Protein AF-A0A679JBY0-F1 (afdb_monomer)

Foldseek 3Di:
DDDDDDDDDDDPDDDPPPPDDFDKDWDWDQDPPDPVSPWI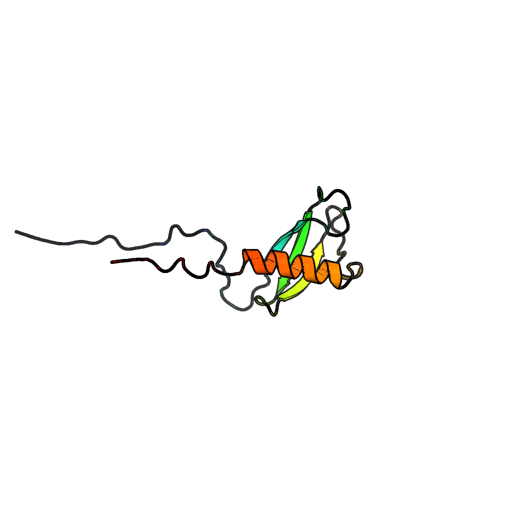WIWIWDDAPPPIGTDFTQTPVRDGCVVVDDPVRVVVVSVVVNVVRPDPPPPPPPDD

Nearest PDB structures (foldseek):
  1xqs-assembly2_D  TM=4.037E-01  e=4.587E+00  Homo sapiens
  6tlj-assembly1_A  TM=2.339E-01  e=4.587E+00  Homo sapiens
  5g04-assembly1_A  TM=2.114E-01  e=8.422E+00  Homo sapiens

Organism: NCBI:txid570505

pLDDT: mean 70.4, std 17.91, range [37.69, 90.19]

Structure (mmCIF, N/CA/C/O backbone):
data_AF-A0A679JBY0-F1
#
_entry.id   AF-A0A679JBY0-F1
#
loop_
_atom_site.group_PDB
_atom_site.id
_atom_site.type_symbol
_atom_site.label_atom_id
_atom_site.label_alt_id
_atom_site.label_comp_id
_atom_site.label_asym_id
_atom_site.label_entity_id
_atom_site.label_seq_id
_atom_site.pdbx_PDB_ins_code
_atom_site.Cartn_x
_atom_site.Cartn_y
_atom_site.Cartn_z
_atom_site.occupancy
_atom_site.B_iso_or_equiv
_atom_site.auth_seq_id
_atom_site.auth_comp_id
_atom_site.auth_asym_id
_atom_site.auth_atom_id
_atom_site.pdbx_PDB_model_num
ATOM 1 N N . MET A 1 1 ? -59.405 12.143 18.187 1.00 37.69 1 MET A N 1
ATOM 2 C CA . MET A 1 1 ? -59.465 10.670 18.297 1.00 37.69 1 MET A CA 1
ATOM 3 C C . MET A 1 1 ? -58.449 10.061 17.350 1.00 37.69 1 MET A C 1
ATOM 5 O O . MET A 1 1 ? -58.578 10.325 16.168 1.00 37.69 1 MET A O 1
ATOM 9 N N . LYS A 1 2 ? -57.540 9.243 17.912 1.00 45.38 2 LYS A N 1
ATOM 10 C CA . LYS A 1 2 ? -56.675 8.214 17.290 1.00 45.38 2 LYS A CA 1
ATOM 11 C C . LYS A 1 2 ? -55.683 8.664 16.201 1.00 45.38 2 LYS A C 1
ATOM 13 O O . LYS A 1 2 ? -56.043 9.453 15.351 1.00 45.38 2 LYS A O 1
ATOM 18 N N . SER A 1 3 ? -54.474 8.135 16.047 1.00 42.50 3 SER A N 1
ATOM 19 C CA . SER A 1 3 ? -53.470 7.440 16.870 1.00 42.50 3 SER A CA 1
ATOM 20 C C . SER A 1 3 ? -52.251 7.280 15.937 1.00 42.50 3 SER A C 1
ATOM 22 O O . SER A 1 3 ? -52.435 7.033 14.752 1.00 42.50 3 SER A O 1
ATOM 24 N N . VAL A 1 4 ? -51.058 7.474 16.500 1.00 54.81 4 VAL A N 1
ATOM 25 C CA . VAL A 1 4 ? -49.703 6.988 16.145 1.00 54.81 4 VAL A CA 1
ATOM 26 C C . VAL A 1 4 ? -49.589 5.943 15.016 1.00 54.81 4 VAL A C 1
ATOM 28 O O . VAL A 1 4 ? -50.321 4.970 15.063 1.00 54.81 4 VAL A O 1
ATOM 31 N N . ASP A 1 5 ? -48.602 6.102 14.117 1.00 52.44 5 ASP A N 1
ATOM 32 C CA . ASP A 1 5 ? -47.648 5.054 13.657 1.00 52.44 5 ASP A CA 1
ATOM 33 C C . ASP A 1 5 ? -46.605 5.702 12.713 1.00 52.44 5 ASP A C 1
ATOM 35 O O . ASP A 1 5 ? -46.949 6.249 11.668 1.00 52.44 5 ASP A O 1
ATOM 39 N N . ARG A 1 6 ? -45.378 5.989 13.174 1.00 59.59 6 ARG A N 1
ATOM 40 C CA . ARG A 1 6 ? -44.167 5.144 13.058 1.00 59.59 6 ARG A CA 1
ATOM 41 C C . ARG A 1 6 ? -43.941 4.531 11.666 1.00 59.59 6 ARG A C 1
ATOM 43 O O . ARG A 1 6 ? -44.596 3.581 11.260 1.00 59.59 6 ARG A O 1
ATOM 50 N N . LYS A 1 7 ? -42.946 5.086 10.975 1.00 52.22 7 LYS A N 1
ATOM 51 C CA . LYS A 1 7 ? -41.953 4.339 10.193 1.00 52.22 7 LYS A CA 1
ATOM 52 C C . LYS A 1 7 ? -40.605 4.884 10.677 1.00 52.22 7 LYS A C 1
ATOM 54 O O . LYS A 1 7 ? -40.325 6.056 10.451 1.00 52.22 7 LYS A O 1
ATOM 59 N N . ASP A 1 8 ? -39.920 4.242 11.622 1.00 41.91 8 ASP A N 1
ATOM 60 C CA . ASP A 1 8 ? -39.056 3.068 11.394 1.00 41.91 8 ASP A CA 1
ATOM 61 C C . ASP A 1 8 ? -38.202 3.322 10.140 1.00 41.91 8 ASP A C 1
ATOM 63 O O . ASP A 1 8 ? -38.706 3.305 9.020 1.00 41.91 8 ASP A O 1
ATOM 67 N N . ALA A 1 9 ? -37.032 3.940 10.320 1.00 50.00 9 ALA A N 1
ATOM 68 C CA . ALA A 1 9 ? -35.760 3.235 10.499 1.00 50.00 9 ALA A CA 1
ATOM 69 C C . ALA A 1 9 ? -35.439 2.358 9.280 1.00 50.00 9 ALA A C 1
ATOM 71 O O . ALA A 1 9 ? -36.013 1.286 9.149 1.00 50.00 9 ALA A O 1
ATOM 72 N N . ASP A 1 10 ? -34.550 2.835 8.402 1.00 42.41 10 ASP A N 1
ATOM 73 C CA . ASP A 1 10 ? -33.327 2.094 8.065 1.00 42.41 10 ASP A CA 1
ATOM 74 C C . ASP A 1 10 ? -32.346 2.990 7.280 1.00 42.41 10 ASP A C 1
ATOM 76 O O . ASP A 1 10 ? -32.656 3.556 6.234 1.00 42.41 10 ASP A O 1
ATOM 80 N N . GLU A 1 11 ? -31.188 3.170 7.899 1.00 48.94 11 GLU A N 1
ATOM 81 C CA . GLU A 1 11 ? -29.913 3.744 7.468 1.00 48.94 11 GLU A CA 1
ATOM 82 C C . GLU A 1 11 ? -29.692 4.026 5.965 1.00 48.94 11 GLU A C 1
ATOM 84 O O . GLU A 1 11 ? -29.197 3.198 5.207 1.00 48.94 11 GLU A O 1
ATOM 89 N N . CYS A 1 12 ? -29.848 5.294 5.573 1.00 39.09 12 CY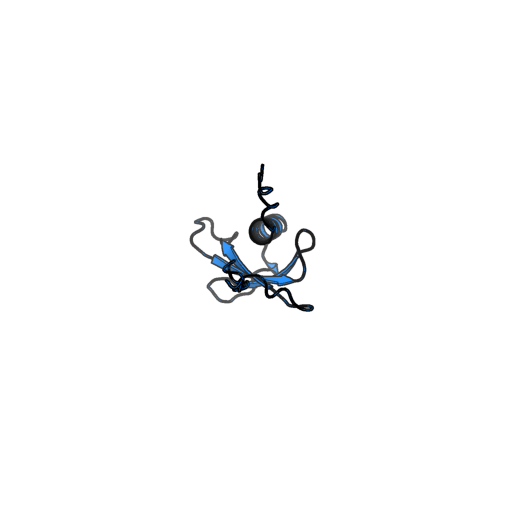S A N 1
ATOM 90 C CA . CYS A 1 12 ? -29.008 5.887 4.526 1.00 39.09 12 CYS A CA 1
ATOM 91 C C . CYS A 1 12 ? -27.698 6.392 5.158 1.00 39.09 12 CYS A C 1
ATOM 93 O O . CYS A 1 12 ? -27.484 7.596 5.292 1.00 39.09 12 CYS A O 1
ATOM 95 N N . PHE A 1 13 ? -26.833 5.468 5.577 1.00 38.38 13 PHE A N 1
ATOM 96 C CA . PHE A 1 13 ? -25.413 5.733 5.815 1.00 38.38 13 PHE A CA 1
ATOM 97 C C . PHE A 1 13 ? -24.607 4.753 4.953 1.00 38.38 13 PHE A C 1
ATOM 99 O O . PHE A 1 13 ? -24.869 3.558 4.927 1.00 38.38 13 PHE A O 1
ATOM 106 N N . SER A 1 14 ? -23.684 5.302 4.174 1.00 37.97 14 SER A N 1
ATOM 107 C CA . SER A 1 14 ? -22.997 4.701 3.027 1.00 37.97 14 SER A CA 1
ATOM 108 C C . SER A 1 14 ? -22.386 3.285 3.221 1.00 37.97 14 SER A C 1
ATOM 110 O O . SER A 1 14 ? -22.028 2.886 4.329 1.00 37.97 14 SER A O 1
ATOM 112 N N . PRO A 1 15 ? -22.184 2.532 2.118 1.00 39.97 15 PRO A N 1
ATOM 113 C CA . PRO A 1 15 ? -22.219 1.064 2.046 1.00 39.97 15 PRO A CA 1
ATOM 114 C C . PRO A 1 15 ? -20.897 0.336 2.374 1.00 39.97 15 PRO A C 1
ATOM 116 O O . PRO A 1 15 ? -20.633 -0.729 1.824 1.00 39.97 15 PRO A O 1
ATOM 119 N N . VAL A 1 16 ? -20.045 0.859 3.260 1.00 43.38 16 VAL A N 1
ATOM 120 C CA . VAL A 1 16 ? -18.711 0.251 3.509 1.00 43.38 16 VAL A CA 1
ATOM 121 C C . VAL A 1 16 ? -18.711 -0.753 4.674 1.00 43.38 16 VAL A C 1
ATOM 123 O O . VAL A 1 16 ? -17.729 -1.452 4.911 1.00 43.38 16 VAL A O 1
ATOM 126 N N . VAL A 1 17 ? -19.819 -0.912 5.406 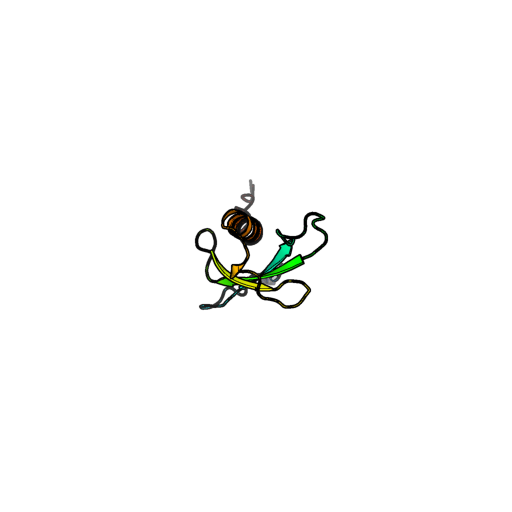1.00 47.25 17 VAL A N 1
ATOM 127 C CA . VA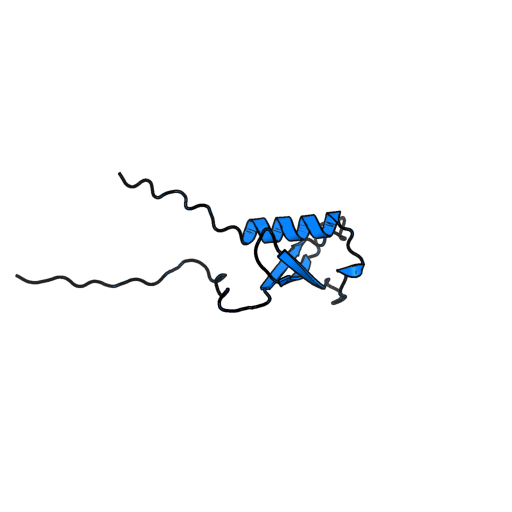L A 1 17 ? -19.879 -1.874 6.520 1.00 47.25 17 VAL A CA 1
ATOM 128 C C . VAL A 1 17 ? -20.474 -3.211 6.074 1.00 47.25 17 VAL A C 1
ATOM 130 O O . VAL A 1 17 ? -21.587 -3.573 6.438 1.00 47.25 17 VAL A O 1
ATOM 133 N N . MET A 1 18 ? -19.670 -4.012 5.373 1.00 40.72 18 MET A N 1
ATOM 134 C CA . MET A 1 18 ? -19.762 -5.476 5.465 1.00 40.72 18 MET A CA 1
ATOM 135 C C . MET A 1 18 ? -18.540 -6.059 6.186 1.00 40.72 18 MET A C 1
ATOM 137 O O . MET A 1 18 ? -18.023 -7.111 5.839 1.00 40.72 18 MET A O 1
ATOM 141 N N . ILE A 1 19 ? -18.115 -5.431 7.291 1.00 50.59 19 ILE A N 1
ATOM 142 C CA . ILE A 1 19 ? -17.277 -6.115 8.287 1.00 50.59 19 ILE A CA 1
ATOM 143 C C . ILE A 1 19 ? -18.172 -7.041 9.126 1.00 50.59 19 ILE A C 1
ATOM 145 O O . ILE A 1 19 ? -18.379 -6.828 10.323 1.00 50.59 19 ILE A O 1
ATOM 149 N N . ARG A 1 20 ? -18.747 -8.064 8.491 1.00 44.00 20 ARG A N 1
ATOM 150 C CA . ARG A 1 20 ? -19.395 -9.183 9.175 1.00 44.00 20 ARG A CA 1
ATOM 151 C C . ARG A 1 20 ? -18.570 -10.435 8.906 1.00 44.00 20 ARG A C 1
ATOM 153 O O . ARG A 1 20 ? -18.586 -10.959 7.804 1.00 44.00 20 ARG A O 1
ATOM 160 N N . SER A 1 21 ? -17.885 -10.886 9.958 1.00 48.25 21 SER A N 1
ATOM 161 C CA . SER A 1 21 ? -17.260 -12.209 10.085 1.00 48.25 21 SER A CA 1
ATOM 162 C C . SER A 1 21 ? -15.998 -12.432 9.231 1.00 48.25 21 SER A C 1
ATOM 164 O O . SER A 1 21 ? -16.077 -12.842 8.085 1.00 48.25 21 SER A O 1
ATOM 166 N N . THR A 1 22 ? -14.814 -12.197 9.818 1.00 55.09 22 THR A N 1
ATOM 167 C CA . THR A 1 22 ? -13.504 -12.709 9.331 1.00 55.09 22 THR A CA 1
ATOM 168 C C . THR A 1 22 ? -13.182 -12.476 7.840 1.00 55.09 22 THR A C 1
ATOM 170 O O . THR A 1 22 ? -12.699 -13.388 7.177 1.00 55.09 22 THR A O 1
ATOM 173 N N . GLY A 1 23 ? -13.471 -11.292 7.289 1.00 53.75 23 GLY A N 1
ATOM 174 C CA . GLY A 1 23 ? -13.365 -11.029 5.848 1.00 53.75 23 GLY A CA 1
ATOM 175 C C . GLY A 1 23 ? -12.222 -10.086 5.487 1.00 53.75 23 GLY A C 1
ATOM 176 O O . GLY A 1 23 ? -12.108 -9.014 6.080 1.00 53.75 23 GLY A O 1
ATOM 177 N N . MET A 1 24 ? -11.398 -10.496 4.519 1.00 68.25 24 MET A N 1
ATOM 178 C CA . MET A 1 24 ? -10.503 -9.614 3.761 1.00 68.25 24 MET A CA 1
ATOM 179 C C . MET A 1 24 ? -11.258 -8.365 3.292 1.00 68.25 24 MET A C 1
ATOM 181 O O . MET A 1 24 ? -12.414 -8.459 2.881 1.00 68.25 24 MET A O 1
ATOM 185 N N . ALA A 1 25 ? -10.593 -7.217 3.357 1.00 80.00 25 ALA A N 1
ATOM 186 C CA . ALA A 1 25 ? -11.071 -5.951 2.829 1.00 80.00 25 ALA A CA 1
ATOM 187 C C . ALA A 1 25 ? -10.115 -5.463 1.742 1.00 80.00 25 ALA A C 1
ATOM 189 O O . ALA A 1 25 ? -8.934 -5.816 1.731 1.00 80.00 25 ALA A O 1
ATOM 190 N N . ASP A 1 26 ? -10.630 -4.645 0.839 1.00 84.12 26 ASP A N 1
ATOM 191 C CA . ASP A 1 26 ? -9.855 -4.036 -0.226 1.00 84.12 26 ASP A CA 1
ATOM 192 C C . ASP A 1 26 ? -10.014 -2.513 -0.243 1.00 84.12 26 ASP A C 1
ATOM 194 O 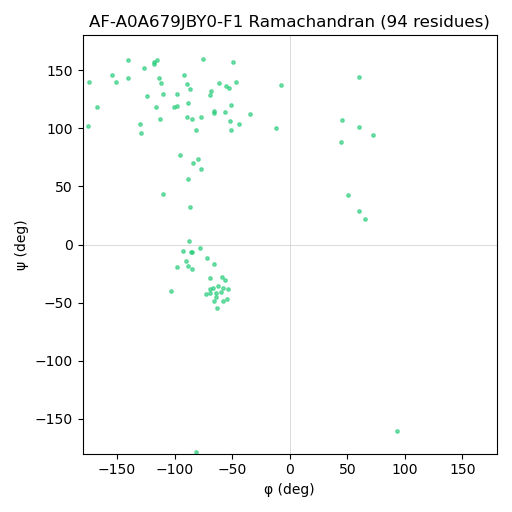O . ASP A 1 26 ? -10.994 -1.948 0.258 1.00 84.12 26 ASP A O 1
ATOM 198 N N . HIS A 1 27 ? -8.983 -1.832 -0.735 1.00 86.12 27 HIS A N 1
ATOM 199 C CA . HIS A 1 27 ? -8.957 -0.386 -0.891 1.00 86.12 27 HIS A CA 1
ATOM 200 C C . HIS A 1 27 ? -8.056 0.008 -2.059 1.00 86.12 27 HIS A C 1
ATOM 202 O O . HIS A 1 27 ? -6.988 -0.572 -2.239 1.00 86.12 27 HIS A O 1
ATOM 208 N N . TYR A 1 28 ? -8.479 1.002 -2.834 1.00 84.94 28 TYR A N 1
ATOM 209 C CA . TYR A 1 28 ? -7.624 1.629 -3.836 1.00 84.94 28 TYR A CA 1
ATOM 210 C C . TYR A 1 28 ? -6.866 2.763 -3.160 1.00 84.94 28 TYR A C 1
ATOM 212 O O . TYR A 1 28 ? -7.494 3.654 -2.593 1.00 84.94 28 TYR A O 1
ATOM 220 N N . CYS A 1 29 ? -5.542 2.695 -3.200 1.00 84.81 29 CYS A N 1
ATOM 221 C CA . CYS A 1 29 ? -4.667 3.754 -2.714 1.00 84.81 29 CYS A CA 1
ATOM 222 C C . CYS A 1 29 ? -3.874 4.326 -3.882 1.00 84.81 29 CYS A C 1
ATOM 224 O O . CYS A 1 29 ? -3.656 3.636 -4.880 1.00 84.81 29 CYS A O 1
ATOM 226 N N . LEU A 1 30 ? -3.369 5.546 -3.733 1.00 84.50 30 LEU A N 1
ATOM 227 C CA . LEU A 1 30 ? -2.379 6.068 -4.673 1.00 84.50 30 LEU A CA 1
ATOM 228 C C . LEU A 1 30 ? -1.122 5.194 -4.660 1.00 84.50 30 LEU A C 1
ATOM 230 O O . LEU A 1 30 ? -0.675 4.749 -3.601 1.00 84.50 30 LEU A O 1
ATOM 234 N N . ASP A 1 31 ? -0.570 4.938 -5.845 1.00 80.94 31 ASP A N 1
ATOM 235 C CA . ASP A 1 31 ? 0.628 4.127 -6.014 1.00 80.94 31 ASP A CA 1
ATOM 236 C C . ASP A 1 31 ? 1.824 4.837 -5.362 1.00 80.94 31 ASP A C 1
ATOM 238 O O . ASP A 1 31 ? 2.260 5.886 -5.842 1.00 80.94 31 ASP A O 1
ATOM 242 N N . PRO A 1 32 ? 2.395 4.281 -4.281 1.00 76.06 32 PRO A N 1
ATOM 243 C CA . PRO A 1 32 ? 3.538 4.893 -3.619 1.00 76.06 32 PRO A CA 1
ATOM 244 C C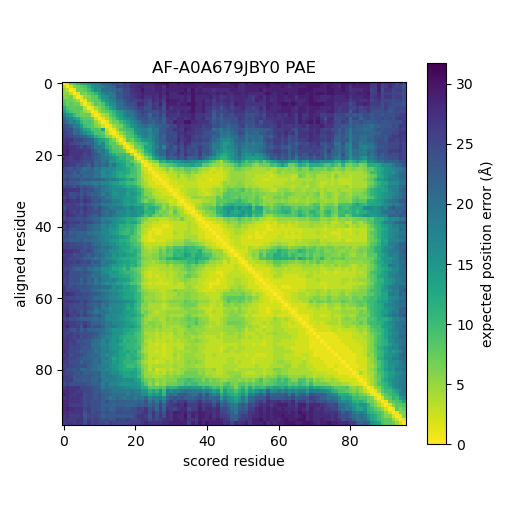 . PRO A 1 32 ? 4.835 4.782 -4.441 1.00 76.06 32 PRO A C 1
ATOM 246 O O . PRO A 1 32 ? 5.839 5.399 -4.077 1.00 76.06 32 PRO A O 1
ATOM 249 N N . LEU A 1 33 ? 4.848 3.976 -5.509 1.00 75.69 33 LEU A N 1
ATOM 250 C CA . LEU A 1 33 ? 5.953 3.878 -6.463 1.00 75.69 33 LEU A CA 1
ATOM 251 C C . LEU A 1 33 ? 5.809 4.851 -7.632 1.00 75.69 33 LEU A C 1
ATOM 253 O O . LEU A 1 33 ? 6.791 5.062 -8.346 1.00 75.69 33 LEU A O 1
ATOM 257 N N . ASP A 1 34 ? 4.633 5.450 -7.824 1.00 78.19 34 ASP A N 1
ATOM 258 C CA . ASP A 1 34 ? 4.425 6.445 -8.864 1.00 78.19 34 ASP A CA 1
ATOM 259 C C . ASP A 1 34 ? 4.854 7.835 -8.363 1.00 78.19 34 ASP A C 1
ATOM 261 O O . ASP A 1 34 ? 4.155 8.449 -7.551 1.00 78.19 34 ASP A O 1
ATOM 265 N N . PRO A 1 35 ? 5.977 8.395 -8.853 1.00 73.12 35 PRO A N 1
ATOM 266 C CA . PRO A 1 35 ? 6.410 9.733 -8.459 1.00 73.12 35 PRO A CA 1
ATOM 267 C C . PRO A 1 35 ? 5.444 10.829 -8.928 1.00 73.12 35 PRO A C 1
ATOM 269 O O . PRO A 1 35 ? 5.519 11.954 -8.430 1.00 73.12 35 PRO A O 1
ATOM 272 N N . HIS A 1 36 ? 4.568 10.523 -9.889 1.00 73.25 36 HIS A N 1
ATOM 273 C CA . HIS A 1 36 ? 3.551 11.442 -10.382 1.00 73.25 36 HIS A CA 1
ATOM 274 C C . HIS A 1 36 ? 2.247 11.368 -9.576 1.00 73.25 36 HIS A C 1
ATOM 276 O O . HIS A 1 36 ? 1.479 12.329 -9.609 1.00 73.25 36 HIS A O 1
ATOM 282 N N . GLY A 1 37 ? 2.022 10.292 -8.810 1.00 70.50 37 GLY A N 1
ATOM 283 C CA . GLY A 1 37 ? 0.807 10.093 -8.015 1.00 70.50 37 GLY A CA 1
ATOM 284 C C . GLY A 1 37 ? -0.475 10.054 -8.854 1.00 70.50 37 GLY A C 1
ATOM 285 O O . GLY A 1 37 ? -1.530 10.465 -8.377 1.00 70.50 37 GLY A O 1
ATOM 286 N N . GLU A 1 38 ? -0.375 9.622 -10.111 1.00 79.25 38 GLU A N 1
ATOM 287 C CA . GLU A 1 38 ? -1.503 9.486 -11.041 1.00 79.25 38 GLU A CA 1
ATOM 288 C C . GLU A 1 38 ? -2.018 8.042 -11.096 1.00 79.25 38 GLU A C 1
ATOM 290 O O . GLU A 1 38 ? -3.144 7.795 -11.529 1.00 79.25 38 GLU A O 1
ATOM 295 N N . SER A 1 39 ? -1.192 7.092 -10.660 1.00 83.75 39 SER A N 1
ATOM 296 C CA . SER A 1 39 ? -1.503 5.669 -10.640 1.00 83.75 39 SER A CA 1
ATOM 297 C C . SER A 1 39 ? -2.122 5.259 -9.306 1.00 83.75 39 SER A C 1
ATOM 299 O O . SER A 1 39 ? -1.751 5.762 -8.246 1.00 83.75 39 SER A O 1
ATOM 301 N N . GLU A 1 40 ? -3.045 4.302 -9.355 1.00 86.38 40 GLU A N 1
ATOM 302 C CA . GLU A 1 40 ? -3.660 3.694 -8.175 1.00 86.38 40 GLU A CA 1
ATOM 303 C C . GLU A 1 40 ? -3.257 2.220 -8.074 1.00 86.38 40 GLU A C 1
ATOM 305 O O . GLU A 1 40 ? -3.147 1.506 -9.077 1.00 86.38 40 GLU A O 1
ATOM 310 N N . VAL A 1 41 ? -3.062 1.757 -6.843 1.00 87.75 41 VAL A N 1
ATOM 311 C CA . VAL A 1 41 ? -2.806 0.360 -6.496 1.00 87.75 41 VAL A CA 1
ATOM 312 C C . VAL A 1 41 ? -3.994 -0.205 -5.733 1.00 87.75 41 VAL A C 1
ATOM 314 O O . VAL A 1 41 ? -4.574 0.435 -4.855 1.00 87.75 41 VAL A O 1
ATOM 317 N N . PHE A 1 42 ? -4.357 -1.438 -6.057 1.00 89.50 42 PHE A N 1
ATOM 318 C CA . PHE A 1 42 ? -5.402 -2.175 -5.371 1.00 89.50 42 PHE A CA 1
ATOM 319 C C . PHE A 1 42 ? -4.807 -2.945 -4.197 1.00 89.50 42 PHE A C 1
ATOM 321 O O . PHE A 1 42 ? -4.074 -3.920 -4.367 1.00 89.50 42 PHE A O 1
ATOM 328 N N . VAL A 1 43 ? -5.123 -2.499 -2.990 1.00 88.38 43 VAL A N 1
ATOM 329 C CA . VAL A 1 43 ? -4.594 -3.049 -1.750 1.00 88.38 43 VAL A CA 1
ATOM 330 C C . VAL A 1 43 ? -5.622 -3.974 -1.123 1.00 88.38 43 VAL A C 1
ATOM 332 O O . VAL A 1 43 ? -6.691 -3.536 -0.708 1.00 88.38 43 VAL A O 1
ATOM 335 N N . VAL A 1 44 ? -5.270 -5.249 -0.984 1.00 89.06 44 VAL A N 1
ATOM 336 C CA . VAL A 1 44 ? -6.034 -6.224 -0.202 1.00 89.06 44 VAL A CA 1
ATOM 337 C C . VAL A 1 44 ? -5.393 -6.341 1.170 1.00 89.06 44 VAL A C 1
ATOM 339 O O . VAL A 1 44 ? -4.185 -6.552 1.289 1.00 89.06 44 VAL A O 1
ATOM 342 N N . PHE A 1 45 ? -6.192 -6.230 2.223 1.00 87.75 45 PHE A N 1
ATOM 343 C CA . PHE A 1 45 ? -5.718 -6.284 3.596 1.00 87.75 45 PHE A CA 1
ATOM 344 C C . PHE A 1 45 ? -6.671 -7.055 4.509 1.00 87.75 45 PHE A C 1
ATOM 346 O O . PHE A 1 45 ? -7.859 -7.230 4.240 1.00 87.75 45 PHE A O 1
ATOM 353 N N . GLU A 1 46 ? -6.132 -7.518 5.630 1.00 86.31 46 GLU A N 1
ATOM 354 C CA . GLU A 1 46 ? -6.901 -8.110 6.717 1.00 86.31 46 GLU A CA 1
ATOM 355 C C . GLU A 1 46 ? -6.763 -7.296 8.002 1.00 86.31 46 GLU A C 1
ATOM 357 O O . GLU A 1 46 ? -5.789 -6.573 8.229 1.00 86.31 46 GLU A O 1
ATOM 362 N N . GLY A 1 47 ? -7.747 -7.456 8.883 1.00 76.94 47 GLY A N 1
ATOM 363 C CA . GLY A 1 47 ? -7.741 -6.850 10.206 1.00 76.94 47 GLY A CA 1
ATOM 364 C C . GLY A 1 47 ? -8.450 -5.501 10.262 1.00 76.94 47 GLY A C 1
ATOM 365 O O . GLY A 1 47 ? -9.320 -5.180 9.456 1.00 76.94 47 GLY A O 1
ATOM 366 N N . ARG A 1 48 ? -8.136 -4.730 11.302 1.00 72.62 48 ARG A N 1
ATOM 367 C CA . ARG A 1 48 ? -8.726 -3.410 11.564 1.00 72.62 48 ARG A CA 1
ATOM 368 C C . ARG A 1 48 ? -7.645 -2.479 12.064 1.00 72.62 48 ARG A C 1
ATOM 370 O O . ARG A 1 48 ? -6.806 -2.902 12.855 1.00 72.62 48 ARG A O 1
ATOM 377 N N . TYR A 1 49 ? -7.710 -1.211 11.672 1.00 67.94 49 TYR A N 1
ATOM 378 C CA . TYR A 1 49 ? -6.780 -0.193 12.156 1.00 67.94 49 TYR A CA 1
ATOM 379 C C . TYR A 1 49 ? -6.738 -0.164 13.698 1.00 67.94 49 TYR A C 1
ATOM 381 O O . TYR A 1 49 ? -7.802 -0.197 14.324 1.00 67.94 49 TYR A O 1
ATOM 389 N N . PRO A 1 50 ? -5.554 -0.095 14.337 1.00 69.06 50 PRO A N 1
ATOM 390 C CA . PRO A 1 50 ? -4.207 0.023 13.755 1.00 69.06 50 PRO A CA 1
ATOM 391 C C . PRO A 1 50 ? -3.558 -1.309 13.332 1.00 69.06 50 PRO A C 1
ATOM 393 O O . PRO A 1 50 ? -2.496 -1.305 12.724 1.00 69.06 50 PRO A O 1
ATOM 396 N N . ASN A 1 51 ? -4.185 -2.448 13.626 1.00 77.94 51 ASN A N 1
ATOM 397 C CA . ASN A 1 51 ? -3.689 -3.790 13.307 1.00 77.94 51 ASN A CA 1
ATOM 398 C C . ASN A 1 51 ? -4.145 -4.236 11.905 1.00 77.94 51 ASN A C 1
ATOM 400 O O . ASN A 1 51 ? -4.830 -5.252 11.759 1.00 77.94 51 ASN A O 1
ATOM 404 N N . ILE A 1 52 ? -3.819 -3.438 10.887 1.00 82.31 52 ILE A N 1
ATOM 405 C CA . ILE A 1 52 ? -4.034 -3.795 9.479 1.00 82.31 52 ILE A CA 1
ATOM 406 C C . ILE A 1 52 ? -2.824 -4.585 8.997 1.00 82.31 52 ILE A C 1
ATOM 408 O O . ILE A 1 52 ? -1.685 -4.177 9.227 1.00 82.31 52 ILE A O 1
ATOM 412 N N . ARG A 1 53 ? -3.064 -5.700 8.309 1.00 85.38 53 ARG A N 1
ATOM 413 C CA . ARG A 1 53 ? -2.019 -6.474 7.636 1.00 85.38 53 ARG A CA 1
ATOM 414 C C . ARG A 1 53 ? -2.293 -6.445 6.144 1.00 85.38 53 ARG A C 1
ATOM 416 O O . ARG A 1 53 ? -3.343 -6.900 5.701 1.00 85.38 53 ARG A O 1
ATOM 423 N N . LEU A 1 54 ? -1.353 -5.887 5.391 1.00 87.12 54 LEU A N 1
ATOM 424 C CA . LEU A 1 54 ? -1.403 -5.902 3.934 1.00 87.12 54 LEU A CA 1
ATOM 425 C C . LEU A 1 54 ? -1.180 -7.340 3.460 1.00 87.12 54 LEU A C 1
ATOM 427 O O . LEU A 1 54 ? -0.235 -7.994 3.901 1.00 87.12 54 LEU A O 1
ATOM 431 N N . LEU A 1 55 ? -2.076 -7.828 2.611 1.00 88.75 55 LEU A N 1
ATOM 432 C CA . LEU A 1 55 ? -2.026 -9.176 2.051 1.00 88.75 55 LEU A CA 1
ATOM 433 C C . LEU A 1 55 ? -1.523 -9.167 0.612 1.00 88.75 55 LEU A C 1
ATOM 435 O O . LEU A 1 55 ? -0.757 -10.049 0.246 1.00 88.75 55 LEU A O 1
ATOM 439 N N . SER A 1 56 ? -1.946 -8.184 -0.182 1.00 88.81 56 SER A N 1
ATOM 440 C CA . SER A 1 56 ? -1.510 -8.019 -1.568 1.00 88.81 56 SER A CA 1
ATOM 441 C C . SER A 1 56 ? -1.642 -6.556 -1.980 1.00 88.81 56 SER A C 1
ATOM 443 O O . SER A 1 56 ? -2.554 -5.868 -1.513 1.00 88.81 56 SER A O 1
ATOM 445 N N . VAL A 1 57 ? -0.732 -6.077 -2.827 1.00 90.19 57 VAL A N 1
ATOM 446 C CA . VAL A 1 57 ? -0.798 -4.733 -3.413 1.00 90.19 57 VAL A CA 1
ATOM 447 C C . VAL A 1 57 ? -0.621 -4.879 -4.910 1.00 90.19 57 VAL A C 1
ATOM 449 O O . VAL A 1 57 ? 0.480 -5.105 -5.393 1.00 90.19 57 VAL A O 1
ATOM 452 N N . ILE A 1 58 ? -1.723 -4.772 -5.637 1.00 89.94 58 ILE A N 1
ATOM 453 C CA . ILE A 1 58 ? -1.781 -5.031 -7.068 1.00 89.94 58 ILE A CA 1
ATOM 454 C C . ILE A 1 58 ? -1.694 -3.698 -7.808 1.00 89.94 58 ILE A C 1
ATOM 456 O O . ILE A 1 58 ? -2.561 -2.842 -7.641 1.00 89.94 58 ILE A O 1
ATOM 460 N N . ASN A 1 59 ? -0.670 -3.516 -8.634 1.00 87.88 59 ASN A N 1
ATOM 461 C CA . ASN A 1 59 ? -0.531 -2.308 -9.450 1.00 87.88 59 ASN A CA 1
ATOM 462 C C . ASN A 1 59 ? -1.390 -2.358 -10.731 1.00 87.88 59 ASN A C 1
ATOM 464 O O . ASN A 1 59 ? -2.082 -3.339 -11.019 1.00 87.88 59 ASN A O 1
ATOM 468 N N . GLN A 1 60 ? -1.301 -1.311 -11.552 1.00 84.88 60 GLN A N 1
ATOM 469 C CA . GLN A 1 60 ? -1.979 -1.242 -12.854 1.00 84.88 60 GLN A CA 1
ATOM 470 C C . GLN A 1 60 ? -1.592 -2.378 -13.824 1.00 84.88 60 GLN A C 1
ATOM 472 O O . GLN A 1 60 ? -2.402 -2.795 -14.655 1.00 84.88 60 GLN A O 1
ATOM 477 N N . ASN A 1 61 ? -0.380 -2.925 -13.690 1.00 85.75 61 ASN A N 1
ATOM 478 C CA . ASN A 1 61 ? 0.109 -4.067 -14.462 1.00 85.75 61 ASN A CA 1
ATOM 479 C C . ASN A 1 61 ? -0.440 -5.410 -13.951 1.00 85.75 61 ASN A C 1
ATOM 481 O O . 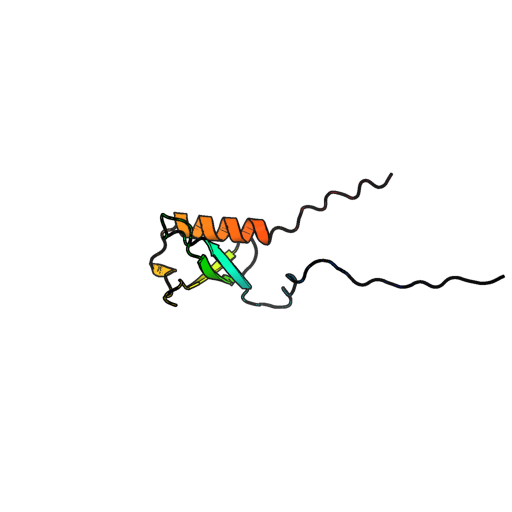ASN A 1 61 ? -0.218 -6.438 -14.586 1.00 85.75 61 ASN A O 1
ATOM 485 N N . ARG A 1 62 ? -1.217 -5.396 -12.860 1.00 84.06 62 ARG A N 1
ATOM 486 C CA . ARG A 1 62 ? -1.707 -6.569 -12.125 1.00 84.06 62 ARG A CA 1
ATOM 487 C C . ARG A 1 62 ? -0.602 -7.387 -11.457 1.00 84.06 62 ARG A C 1
ATOM 489 O O . ARG A 1 62 ? -0.819 -8.558 -11.148 1.00 84.06 62 ARG A O 1
ATOM 496 N N . ASP A 1 63 ? 0.542 -6.762 -11.213 1.00 88.25 63 ASP A N 1
ATOM 497 C CA . ASP A 1 63 ? 1.646 -7.352 -10.471 1.00 88.25 63 ASP A CA 1
ATOM 498 C C . ASP A 1 63 ? 1.481 -7.065 -8.977 1.00 88.25 63 ASP A C 1
ATOM 500 O O . ASP A 1 63 ? 1.110 -5.953 -8.586 1.00 88.25 63 ASP A O 1
ATOM 504 N N . ASP A 1 64 ? 1.753 -8.073 -8.143 1.00 89.31 64 ASP A N 1
ATOM 505 C CA . ASP A 1 64 ? 1.769 -7.904 -6.691 1.00 89.31 64 ASP A CA 1
ATOM 506 C C . ASP A 1 64 ? 3.104 -7.299 -6.253 1.00 89.31 64 ASP A C 1
ATOM 508 O O . ASP A 1 64 ? 4.111 -7.994 -6.104 1.00 89.31 64 ASP A O 1
ATOM 512 N N . ILE A 1 65 ? 3.089 -5.988 -6.040 1.00 87.44 65 ILE A N 1
ATOM 513 C CA . ILE A 1 65 ? 4.252 -5.199 -5.642 1.00 87.44 65 ILE A CA 1
ATOM 514 C C . ILE A 1 65 ? 4.435 -5.157 -4.124 1.00 87.44 65 ILE A C 1
ATOM 516 O O . ILE A 1 65 ? 5.356 -4.499 -3.648 1.00 87.44 65 ILE A O 1
ATOM 520 N N . LEU A 1 66 ? 3.608 -5.850 -3.323 1.00 87.62 66 LEU A N 1
ATOM 521 C CA . LEU A 1 66 ? 3.699 -5.786 -1.858 1.00 87.62 66 LEU A CA 1
ATOM 522 C C . LEU A 1 66 ? 5.113 -6.108 -1.357 1.00 87.62 66 LEU A C 1
ATOM 524 O O . LEU A 1 66 ? 5.591 -5.468 -0.418 1.00 87.62 66 LEU A O 1
ATOM 528 N N . SER A 1 67 ? 5.782 -7.076 -1.987 1.00 85.94 67 SER A N 1
ATOM 529 C CA . SER A 1 67 ? 7.158 -7.480 -1.660 1.00 85.94 67 SER A CA 1
ATOM 530 C C . SER A 1 67 ? 8.203 -6.421 -2.018 1.00 85.94 67 SER A C 1
ATOM 532 O O . SER A 1 67 ? 9.224 -6.344 -1.339 1.00 85.94 67 SER A O 1
ATOM 534 N N . ASP A 1 68 ? 7.927 -5.604 -3.034 1.00 86.25 68 ASP A N 1
ATOM 535 C CA . ASP A 1 68 ? 8.815 -4.550 -3.530 1.00 86.25 68 ASP A CA 1
ATOM 536 C C . ASP A 1 68 ? 8.661 -3.240 -2.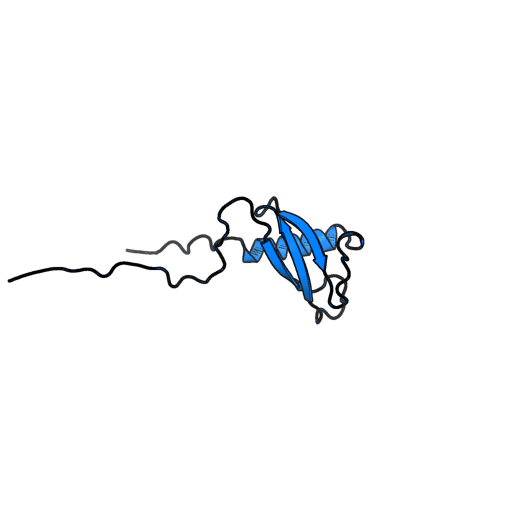742 1.00 86.25 68 ASP A C 1
ATOM 538 O O . ASP A 1 68 ? 9.576 -2.415 -2.715 1.00 86.25 68 ASP A O 1
ATOM 542 N N . LEU A 1 69 ? 7.526 -3.057 -2.058 1.00 85.44 69 LEU A N 1
ATOM 543 C CA . LEU A 1 69 ? 7.279 -1.890 -1.216 1.00 85.44 69 LEU A CA 1
ATOM 544 C C . LEU A 1 69 ? 8.178 -1.873 0.022 1.00 85.44 69 LEU A C 1
ATOM 546 O O . LEU A 1 69 ? 8.226 -2.832 0.801 1.00 85.44 69 LEU A O 1
ATOM 550 N N . VAL A 1 70 ? 8.801 -0.721 0.271 1.00 88.75 70 VAL A N 1
ATOM 551 C CA . VAL A 1 70 ? 9.529 -0.469 1.521 1.00 88.75 70 VAL A CA 1
ATOM 552 C C . VAL A 1 70 ? 8.564 -0.197 2.678 1.00 88.75 70 VAL A C 1
ATOM 554 O O . VAL A 1 70 ? 7.415 0.203 2.491 1.00 88.75 70 VAL A O 1
ATOM 557 N N . GLU A 1 71 ? 9.045 -0.363 3.911 1.00 86.06 71 GLU A N 1
ATOM 558 C CA . GLU A 1 71 ? 8.238 -0.181 5.127 1.00 86.06 71 GLU A CA 1
ATOM 559 C C . GLU A 1 71 ? 7.588 1.208 5.234 1.00 86.06 71 GLU A C 1
ATOM 561 O O . GLU A 1 71 ? 6.509 1.352 5.804 1.00 86.06 71 GLU A O 1
ATOM 566 N N . GLU A 1 72 ? 8.212 2.248 4.680 1.00 86.06 72 GLU A N 1
ATOM 567 C CA . GLU A 1 72 ? 7.635 3.597 4.639 1.00 86.06 72 GLU A CA 1
ATOM 568 C C . GLU A 1 72 ? 6.378 3.644 3.765 1.00 86.06 72 GLU A C 1
ATOM 570 O O . GLU A 1 72 ? 5.325 4.056 4.243 1.00 86.06 72 GLU A O 1
ATOM 575 N N . GLN A 1 73 ? 6.450 3.090 2.556 1.00 86.56 73 GLN A N 1
ATOM 576 C CA . GLN A 1 73 ? 5.329 3.023 1.617 1.00 86.56 73 GLN A CA 1
ATOM 577 C C . GLN A 1 73 ? 4.193 2.153 2.164 1.00 86.56 73 GLN A C 1
ATOM 579 O O . GLN A 1 73 ? 3.025 2.532 2.112 1.00 86.56 73 GLN A O 1
ATOM 584 N N . ARG A 1 74 ? 4.523 1.010 2.780 1.00 87.62 74 ARG A N 1
ATOM 585 C CA . ARG A 1 74 ? 3.529 0.151 3.447 1.00 87.62 74 ARG A CA 1
ATOM 586 C C . ARG A 1 74 ? 2.802 0.891 4.571 1.00 87.62 74 ARG A C 1
ATOM 588 O O . ARG A 1 74 ? 1.589 0.745 4.719 1.00 87.62 74 ARG A O 1
ATOM 595 N N . ARG A 1 75 ? 3.521 1.693 5.365 1.00 85.94 75 ARG A N 1
ATOM 596 C CA . ARG A 1 75 ? 2.915 2.515 6.425 1.00 85.94 75 ARG A CA 1
ATOM 597 C C . ARG A 1 75 ? 2.014 3.605 5.862 1.00 85.94 75 ARG A C 1
ATOM 599 O O . ARG A 1 75 ? 0.974 3.857 6.469 1.00 85.94 75 ARG A O 1
ATOM 606 N N . ASP A 1 76 ? 2.380 4.211 4.739 1.00 85.44 76 ASP A N 1
ATOM 607 C CA . ASP A 1 76 ? 1.547 5.218 4.083 1.00 85.44 76 ASP A CA 1
ATOM 608 C C . ASP A 1 76 ? 0.224 4.612 3.599 1.00 85.44 76 ASP A C 1
ATOM 610 O O . ASP A 1 76 ? -0.835 5.133 3.954 1.00 85.44 76 ASP A O 1
ATOM 614 N N . LEU A 1 77 ? 0.260 3.435 2.962 1.00 86.06 77 LEU A N 1
ATOM 615 C CA . LEU A 1 77 ? -0.950 2.686 2.590 1.00 86.06 77 LEU A CA 1
ATOM 616 C C . LEU A 1 77 ? -1.824 2.366 3.813 1.00 86.06 77 LEU A C 1
ATOM 618 O O . LEU A 1 77 ? -3.023 2.636 3.823 1.00 86.06 77 LEU A O 1
ATOM 622 N N . ILE A 1 78 ? -1.232 1.842 4.893 1.00 85.12 78 ILE A N 1
ATOM 623 C CA . ILE A 1 78 ? -1.960 1.539 6.140 1.00 85.12 78 ILE A CA 1
ATOM 624 C C . ILE A 1 78 ? -2.558 2.806 6.764 1.00 85.12 78 ILE A C 1
ATOM 626 O O . ILE A 1 78 ? -3.636 2.751 7.360 1.00 85.12 78 ILE A O 1
ATOM 630 N N . ARG A 1 79 ? -1.869 3.947 6.668 1.00 83.56 79 ARG A N 1
ATOM 631 C CA . ARG A 1 79 ? -2.344 5.230 7.192 1.00 83.56 79 ARG A CA 1
ATOM 632 C C . ARG A 1 79 ? -3.527 5.752 6.386 1.00 83.56 79 ARG A C 1
ATOM 634 O O . ARG A 1 79 ? -4.473 6.245 6.997 1.00 83.56 79 ARG A O 1
ATOM 641 N N . GLU A 1 80 ? -3.478 5.630 5.066 1.00 84.38 80 GLU A N 1
ATOM 642 C CA . GLU A 1 80 ? -4.570 5.996 4.165 1.00 84.38 80 GLU A CA 1
ATOM 643 C C . GLU A 1 80 ? -5.805 5.137 4.437 1.00 84.38 80 GLU A C 1
ATOM 645 O O . GLU A 1 80 ? -6.844 5.664 4.838 1.00 84.38 80 GLU A O 1
ATOM 650 N N . ILE A 1 81 ? -5.649 3.810 4.401 1.00 83.44 81 ILE A N 1
ATOM 651 C CA . ILE A 1 81 ? -6.708 2.857 4.760 1.00 83.44 81 ILE A CA 1
ATOM 652 C C . ILE A 1 81 ? -7.232 3.175 6.171 1.00 83.44 81 ILE A C 1
ATOM 654 O O . ILE A 1 81 ? -8.431 3.300 6.406 1.00 83.44 81 ILE A O 1
ATOM 658 N N . GLY A 1 82 ? -6.340 3.392 7.135 1.00 78.69 82 GLY A N 1
ATOM 659 C CA . GLY A 1 82 ? -6.699 3.758 8.501 1.00 78.69 82 GLY A CA 1
ATOM 660 C C . GLY A 1 82 ? -7.533 5.034 8.607 1.00 78.69 82 GLY A C 1
ATOM 661 O O . GLY A 1 82 ? -8.438 5.090 9.436 1.00 78.69 82 GLY A O 1
ATOM 662 N N . ALA A 1 83 ? -7.263 6.044 7.780 1.00 77.31 83 ALA A N 1
ATOM 663 C CA . ALA A 1 83 ? -8.019 7.291 7.758 1.00 77.31 83 ALA A CA 1
ATOM 664 C C . ALA A 1 83 ? -9.441 7.098 7.207 1.00 77.31 83 ALA A C 1
ATOM 666 O O . ALA A 1 83 ? -10.373 7.679 7.761 1.00 77.31 83 ALA A O 1
ATOM 667 N N . PHE A 1 84 ? -9.616 6.250 6.188 1.00 72.38 84 PHE A N 1
ATOM 668 C CA . PHE A 1 84 ? -10.927 5.924 5.612 1.00 72.38 84 PHE A CA 1
ATOM 669 C C . PHE A 1 84 ? -11.776 5.026 6.517 1.00 72.38 84 PHE A C 1
ATOM 671 O O . PHE A 1 84 ? -12.974 5.254 6.679 1.00 72.38 84 PHE A O 1
ATOM 678 N N . TYR A 1 85 ? -11.160 4.011 7.125 1.00 70.25 85 TYR A N 1
ATOM 679 C CA . TYR A 1 85 ? -11.855 3.040 7.975 1.00 70.25 85 TYR A CA 1
ATOM 680 C C . TYR A 1 85 ? -12.000 3.497 9.427 1.00 70.25 85 TYR A C 1
ATOM 682 O O . TYR A 1 85 ? -12.680 2.832 10.217 1.00 70.25 85 TYR A O 1
ATOM 690 N N . ARG A 1 86 ? -11.388 4.622 9.815 1.00 62.53 86 ARG A N 1
ATOM 691 C CA . ARG A 1 86 ? -11.685 5.243 11.101 1.00 62.53 86 ARG A CA 1
ATOM 692 C C . ARG A 1 86 ? -13.139 5.711 11.044 1.00 62.53 86 ARG A C 1
ATOM 694 O O . ARG A 1 86 ? -13.435 6.618 10.268 1.00 62.53 86 ARG A O 1
ATOM 701 N N . PRO A 1 87 ? -14.053 5.152 11.860 1.00 56.47 87 PRO A N 1
ATOM 702 C CA . PRO A 1 87 ? -15.376 5.738 11.962 1.00 56.47 87 PRO A CA 1
ATOM 703 C C . PRO A 1 87 ? -15.177 7.202 12.359 1.00 56.47 87 PRO A C 1
ATOM 705 O O . PRO A 1 87 ? -14.327 7.467 13.226 1.00 56.47 87 PRO A O 1
ATOM 708 N N . PRO A 1 88 ? -15.903 8.159 11.749 1.00 51.66 88 PRO A N 1
ATOM 709 C CA . PRO A 1 88 ? -15.913 9.504 12.282 1.00 51.66 88 PRO A CA 1
ATOM 710 C C . PRO A 1 88 ? -16.247 9.335 13.758 1.00 51.66 88 PRO A C 1
ATOM 712 O O . PRO A 1 88 ? -17.262 8.721 14.096 1.00 51.66 88 PRO A O 1
ATOM 715 N N . LEU A 1 89 ? -15.344 9.782 14.639 1.00 53.22 89 LEU A N 1
ATOM 716 C CA . LEU A 1 89 ? -15.707 10.008 16.027 1.00 53.22 89 LEU A CA 1
ATOM 717 C C . LEU A 1 89 ? -16.937 10.875 15.902 1.00 53.22 89 LEU A C 1
ATOM 719 O O . LEU A 1 89 ? -16.815 12.004 15.431 1.00 53.22 89 LEU A O 1
ATOM 723 N N . THR A 1 90 ? -18.096 10.277 16.168 1.00 50.50 90 THR A N 1
ATOM 724 C CA . THR A 1 90 ? -19.401 10.904 16.073 1.00 50.50 90 THR A CA 1
ATOM 725 C C . THR A 1 90 ? -19.210 12.344 16.491 1.00 50.50 90 THR A C 1
ATOM 727 O O . THR A 1 90 ? -18.828 12.585 17.643 1.00 50.50 90 THR A O 1
ATOM 730 N N . ALA A 1 91 ? -19.372 13.272 15.540 1.00 50.41 91 ALA A N 1
ATOM 731 C CA . ALA A 1 91 ? -19.678 14.648 15.859 1.00 50.41 91 ALA A CA 1
ATOM 732 C C . ALA A 1 91 ? -20.861 14.512 16.801 1.00 50.41 91 ALA A C 1
ATOM 734 O O . ALA A 1 91 ? -21.952 14.125 16.386 1.00 50.41 91 ALA A O 1
ATOM 735 N N . ARG A 1 92 ? -20.550 14.583 18.097 1.00 49.56 92 ARG A N 1
ATOM 736 C CA . ARG A 1 92 ? -21.466 14.258 19.171 1.00 49.56 92 ARG A CA 1
ATOM 737 C C . ARG A 1 92 ? -22.637 15.165 18.902 1.00 49.56 92 ARG A C 1
ATOM 739 O O . ARG A 1 92 ? -22.460 16.381 18.907 1.00 49.56 92 ARG A O 1
ATOM 746 N N . THR A 1 93 ? -23.763 14.555 18.569 1.00 52.03 93 THR A N 1
ATOM 747 C CA . THR A 1 93 ? -25.042 15.204 18.381 1.00 52.03 93 THR A CA 1
ATOM 748 C C . THR A 1 93 ? -25.193 16.187 19.532 1.00 52.03 93 THR A C 1
ATOM 750 O O . THR A 1 93 ? -25.381 15.785 20.680 1.00 52.03 93 THR A O 1
ATOM 753 N N . ALA A 1 94 ? -24.991 17.474 19.255 1.00 44.81 94 ALA A N 1
ATOM 754 C CA . ALA A 1 94 ? -25.289 18.530 20.199 1.00 44.81 94 ALA A CA 1
ATOM 755 C C . ALA A 1 94 ? -26.799 18.744 20.113 1.00 44.81 94 ALA A C 1
ATOM 757 O O . ALA A 1 94 ? -27.289 19.672 19.483 1.00 44.81 94 ALA A O 1
ATOM 758 N N . THR A 1 95 ? -27.535 17.795 20.681 1.00 44.94 95 THR A N 1
ATOM 759 C CA . THR A 1 95 ? -28.874 18.031 21.201 1.00 44.94 95 THR A CA 1
ATOM 760 C C . THR A 1 95 ? -28.730 18.749 22.534 1.00 44.94 95 THR A C 1
ATOM 762 O O . THR A 1 95 ? -28.276 18.133 23.501 1.00 44.94 95 THR A O 1
ATOM 765 N N . ALA A 1 96 ? -29.112 20.023 22.565 1.00 39.53 96 ALA A N 1
ATOM 766 C CA . ALA A 1 96 ? -29.902 20.646 23.627 1.00 39.53 96 ALA A CA 1
ATOM 767 C C . ALA A 1 96 ? -30.412 22.000 23.121 1.00 39.53 96 ALA A C 1
ATOM 769 O O . ALA A 1 96 ? -29.559 22.852 22.788 1.00 39.53 96 ALA A O 1
#

Radius of gyration: 19.27 Å; Cα contacts (8 Å, |Δi|>4): 100; chains: 1; bounding box: 69×33×38 Å

Mean predicted aligned error: 13.41 Å

Solve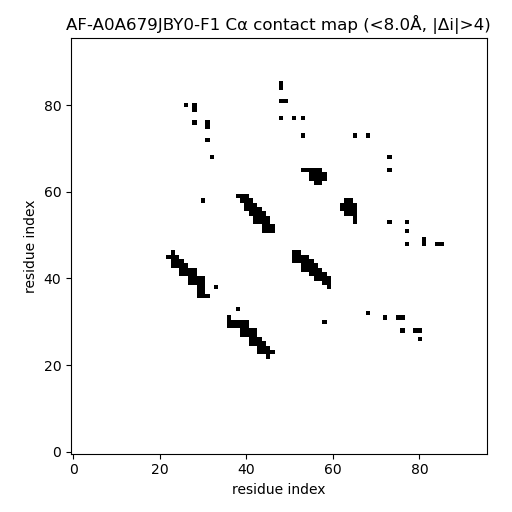nt-accessible surface area (backbone atoms only — not comparable to full-atom values): 6357 Å² total; per-residue (Å²): 133,89,77,90,81,88,78,81,86,79,82,94,64,80,91,78,82,76,89,69,76,96,64,77,45,73,45,79,40,71,26,83,83,41,93,82,59,81,45,56,21,46,32,34,30,38,78,50,75,91,62,58,42,82,74,42,28,27,38,86,86,69,46,72,44,53,84,76,52,51,72,66,50,52,49,49,52,51,48,53,53,36,62,71,70,44,71,73,76,68,77,70,78,83,80,129

Sequence (96 aa):
MKSVDRKDADECFSPVVMIRSTGMADHYCLDPLDPHGESEVFVVFEGRYPNIRLLSVINQNRDDILSDLVEEQRRDLIREIGAFYRPPLTARTATA

Secondary structure (DSSP, 8-state):
------------S-S-----SS--EEEEEE-TT-TTS--EEEEEEEEETTEEEEEEEE-TTS-B-TTTS-HHHHHHHHHHHHHHHS----------